Protein AF-F4BG49-F1 (afdb_monomer)

Mean predicted aligned error: 3.44 Å

Solvent-accessible surface area (backbone atoms only — not comparable to full-atom values): 5271 Å² total; per-residue (Å²): 131,86,80,82,86,79,82,51,70,60,77,76,48,54,84,97,58,66,53,52,72,31,82,89,38,81,44,47,72,58,50,66,63,50,46,55,50,27,54,49,41,60,73,36,87,84,51,52,70,69,59,29,53,52,24,50,56,51,38,61,57,47,50,46,48,43,32,61,44,69,43,43,72,80,80,50,78,57,89,55,66,73,64,69,73,87

Sequence (86 aa):
MKESNYVTPEKMLKDGVDGDIFNGVFIRKGTIAAAIKNAQILDDPQSNKLDKEKALQYLKDAIPSLNKAFGMDKVLSWKNEQLNKL

Structure (mmCIF, N/CA/C/O backbone):
data_AF-F4BG49-F1
#
_entry.id   AF-F4BG49-F1
#
loop_
_atom_site.group_PDB
_atom_site.id
_atom_site.type_symbol
_atom_site.label_atom_id
_atom_site.label_alt_id
_atom_site.label_comp_id
_atom_site.label_asym_id
_atom_site.label_entity_id
_atom_site.label_seq_id
_atom_site.pdbx_PDB_ins_code
_atom_site.Cartn_x
_atom_site.Cartn_y
_atom_site.Cartn_z
_atom_site.occupancy
_atom_site.B_iso_or_equiv
_atom_site.auth_seq_id
_atom_site.auth_comp_id
_atom_site.auth_asym_id
_atom_site.auth_atom_id
_atom_site.pdbx_PDB_model_num
ATOM 1 N N . MET A 1 1 ? 31.564 -13.503 -13.518 1.00 54.75 1 MET A N 1
ATOM 2 C CA . MET A 1 1 ? 30.972 -12.981 -12.264 1.00 54.75 1 MET A CA 1
ATOM 3 C C . MET A 1 1 ? 29.467 -12.917 -12.460 1.00 54.75 1 MET A C 1
ATOM 5 O O . MET A 1 1 ? 29.062 -12.476 -13.525 1.00 54.75 1 MET A O 1
ATOM 9 N N . LYS A 1 2 ? 28.646 -13.400 -11.519 1.00 68.12 2 LYS A N 1
ATOM 10 C CA . LYS A 1 2 ? 27.193 -13.172 -11.601 1.00 68.12 2 LYS A CA 1
ATOM 11 C C . LYS A 1 2 ? 26.929 -11.703 -11.276 1.00 68.12 2 LYS A C 1
ATOM 13 O O . LYS A 1 2 ? 27.436 -11.219 -10.267 1.00 68.12 2 LYS A O 1
ATOM 18 N N . GLU A 1 3 ? 26.198 -11.007 -12.138 1.00 77.50 3 GLU A N 1
ATOM 19 C CA . GLU A 1 3 ? 25.769 -9.638 -11.857 1.00 77.50 3 GLU A CA 1
ATOM 20 C C . GLU A 1 3 ? 24.857 -9.606 -10.625 1.00 77.50 3 GLU A C 1
ATOM 22 O O . GLU A 1 3 ? 24.105 -10.547 -10.354 1.00 77.50 3 GLU A O 1
ATOM 27 N N . SER A 1 4 ? 24.964 -8.533 -9.843 1.00 82.69 4 SER A N 1
ATOM 28 C CA . SER A 1 4 ? 24.162 -8.347 -8.638 1.00 82.69 4 SER A CA 1
ATOM 29 C C . SER A 1 4 ? 22.712 -8.031 -9.011 1.00 82.69 4 SER A C 1
ATOM 31 O O . SER A 1 4 ? 22.451 -7.045 -9.697 1.00 82.69 4 SER A O 1
ATOM 33 N N . ASN A 1 5 ? 21.764 -8.837 -8.526 1.00 87.44 5 ASN A N 1
ATOM 34 C CA . ASN A 1 5 ? 20.331 -8.678 -8.804 1.00 87.44 5 ASN A CA 1
ATOM 35 C C . ASN A 1 5 ? 19.593 -7.848 -7.733 1.00 87.44 5 ASN A C 1
ATOM 37 O O . ASN A 1 5 ? 18.399 -8.022 -7.500 1.00 87.44 5 ASN A O 1
ATOM 41 N N . TYR A 1 6 ? 20.314 -6.980 -7.023 1.00 92.38 6 TYR A N 1
ATOM 4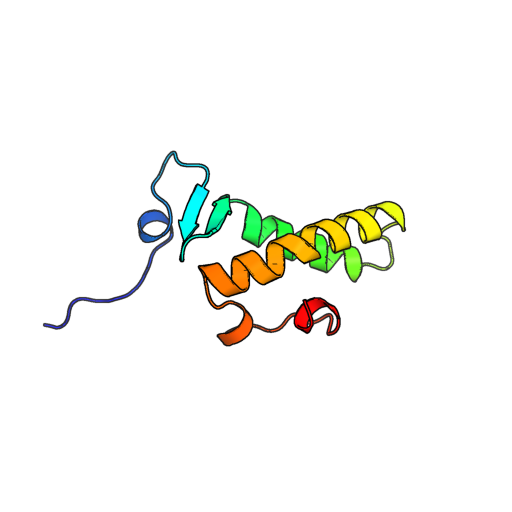2 C CA . TYR A 1 6 ? 19.691 -6.040 -6.097 1.00 92.38 6 TYR A CA 1
ATOM 43 C C . TYR A 1 6 ? 18.940 -4.942 -6.856 1.00 92.38 6 TYR A C 1
ATOM 45 O O . TYR A 1 6 ? 19.316 -4.511 -7.957 1.00 92.38 6 TYR A O 1
ATOM 53 N N . VAL A 1 7 ? 17.888 -4.460 -6.214 1.00 91.38 7 VAL A N 1
ATOM 54 C CA . VAL A 1 7 ? 16.970 -3.474 -6.762 1.00 91.38 7 VAL A CA 1
ATOM 55 C C . VAL A 1 7 ? 17.092 -2.187 -5.950 1.00 91.38 7 VAL A C 1
ATOM 57 O O . VAL A 1 7 ? 17.193 -2.229 -4.726 1.00 91.38 7 VAL A O 1
ATOM 60 N N . THR A 1 8 ? 17.098 -1.047 -6.635 1.00 92.25 8 THR A N 1
ATOM 61 C CA . THR A 1 8 ? 17.061 0.290 -6.028 1.00 92.25 8 THR A CA 1
ATOM 62 C C . THR A 1 8 ? 15.736 0.969 -6.377 1.00 92.25 8 THR A C 1
ATOM 64 O O . THR A 1 8 ? 15.059 0.520 -7.310 1.00 92.25 8 THR A O 1
ATOM 67 N N . PRO A 1 9 ? 15.343 2.043 -5.672 1.00 90.69 9 PRO A N 1
ATOM 68 C CA . PRO A 1 9 ? 14.149 2.804 -6.024 1.00 90.69 9 PRO A CA 1
ATOM 69 C C . PRO A 1 9 ? 14.120 3.228 -7.498 1.00 90.69 9 PRO A C 1
ATOM 71 O O . PRO A 1 9 ? 13.103 3.033 -8.152 1.00 90.69 9 PRO A O 1
ATOM 74 N N . GLU A 1 10 ? 15.244 3.692 -8.045 1.00 91.25 10 GLU A N 1
ATOM 75 C CA . GLU A 1 10 ? 15.364 4.184 -9.427 1.00 91.25 10 GLU A CA 1
ATOM 76 C C . GLU A 1 10 ? 15.240 3.051 -10.460 1.00 91.25 10 GLU A C 1
ATOM 78 O O . GLU A 1 10 ? 14.792 3.275 -11.585 1.00 91.25 10 GLU A O 1
ATOM 83 N N . LYS A 1 11 ? 15.611 1.815 -10.082 1.00 90.44 11 LYS A N 1
ATOM 84 C CA . LYS A 1 11 ? 15.386 0.611 -10.901 1.00 90.44 11 LYS A CA 1
ATOM 85 C C . LYS A 1 11 ? 13.921 0.173 -10.907 1.00 90.44 11 LYS A C 1
ATOM 87 O O . LYS A 1 11 ? 13.496 -0.455 -11.872 1.00 90.44 11 LYS A O 1
ATOM 92 N N . MET A 1 12 ? 13.175 0.463 -9.840 1.00 90.56 12 MET A N 1
ATOM 93 C CA . MET A 1 12 ? 11.745 0.148 -9.755 1.00 90.56 12 MET A CA 1
ATOM 94 C C . MET A 1 12 ? 10.895 1.207 -10.437 1.00 90.56 12 MET A C 1
ATOM 96 O O . MET A 1 12 ? 9.977 0.874 -11.172 1.00 90.56 12 MET A O 1
ATOM 100 N N . LEU A 1 13 ? 11.186 2.475 -10.169 1.00 91.62 13 LEU A N 1
ATOM 101 C CA . LEU A 1 13 ? 10.437 3.612 -10.664 1.00 91.62 13 LEU A CA 1
ATOM 102 C C . LEU A 1 13 ? 11.427 4.704 -11.056 1.00 91.62 13 LEU A C 1
ATOM 104 O O . LEU A 1 13 ? 12.151 5.221 -10.206 1.00 91.62 13 LEU A O 1
ATOM 108 N N . LYS A 1 14 ? 11.453 5.047 -12.345 1.00 89.12 14 LYS A N 1
ATOM 109 C CA . LYS A 1 14 ? 12.377 6.053 -12.876 1.00 89.12 14 LYS A CA 1
ATOM 110 C C . LYS A 1 14 ? 12.149 7.417 -12.218 1.00 89.12 14 LYS A C 1
ATOM 112 O O . LYS A 1 14 ? 11.054 7.744 -11.755 1.00 89.12 14 LYS A O 1
ATOM 117 N N . ASP A 1 15 ? 13.177 8.251 -12.232 1.00 89.62 15 ASP A N 1
ATOM 118 C CA . ASP A 1 15 ? 13.031 9.628 -11.777 1.00 89.62 15 ASP A CA 1
ATOM 119 C C . ASP A 1 15 ? 12.072 10.419 -12.675 1.00 89.62 15 ASP A C 1
ATOM 121 O O . ASP A 1 15 ? 12.000 10.217 -13.888 1.00 89.62 15 ASP A O 1
ATOM 125 N N . GLY A 1 16 ? 11.315 11.325 -12.054 1.00 92.56 16 GLY A N 1
ATOM 126 C CA . GLY A 1 16 ? 10.349 12.181 -12.743 1.00 92.56 16 GLY A CA 1
ATOM 127 C C . GLY A 1 16 ? 9.012 11.521 -13.096 1.00 92.56 16 GLY A C 1
ATOM 128 O O . GLY A 1 16 ? 8.158 12.208 -13.652 1.00 92.56 16 GLY A O 1
ATOM 129 N N . VAL A 1 17 ? 8.791 10.240 -12.765 1.00 94.12 17 VAL A N 1
ATOM 130 C CA . VAL A 1 17 ? 7.482 9.587 -12.944 1.00 94.12 17 VAL A CA 1
ATOM 131 C C . VAL A 1 17 ? 6.744 9.377 -11.616 1.00 94.12 17 VAL A C 1
ATOM 133 O O . VAL A 1 17 ? 7.334 9.049 -10.584 1.00 94.12 17 VAL A O 1
ATOM 136 N N . ASP A 1 18 ? 5.421 9.549 -11.649 1.00 94.69 18 ASP A N 1
ATOM 137 C CA . ASP A 1 18 ? 4.542 9.435 -10.474 1.00 94.69 18 ASP A CA 1
ATOM 138 C C . ASP A 1 18 ? 4.001 8.018 -10.236 1.00 94.69 18 ASP A C 1
ATOM 140 O O . ASP A 1 18 ? 3.342 7.765 -9.221 1.00 94.69 18 ASP A O 1
ATOM 144 N N . GLY A 1 19 ? 4.254 7.094 -11.160 1.00 95.81 19 GLY A N 1
ATOM 145 C CA . GLY A 1 19 ? 3.805 5.711 -11.105 1.00 95.81 19 GLY A CA 1
ATOM 146 C C . GLY A 1 19 ? 4.237 4.918 -12.333 1.00 95.81 19 GLY A C 1
ATOM 147 O O . GLY A 1 19 ? 4.704 5.495 -13.312 1.00 95.81 19 GLY A O 1
ATOM 148 N N . ASP A 1 20 ? 4.076 3.603 -12.259 1.00 96.44 20 ASP A N 1
ATOM 149 C CA . ASP A 1 20 ? 4.388 2.670 -13.346 1.00 96.44 20 ASP A CA 1
ATOM 150 C C . ASP A 1 20 ? 3.480 1.433 -13.260 1.00 96.44 20 ASP A C 1
ATOM 152 O O . ASP A 1 20 ? 2.706 1.272 -12.309 1.00 96.44 20 ASP A O 1
ATOM 156 N N . ILE A 1 21 ? 3.548 0.568 -14.267 1.00 96.44 21 ILE A N 1
ATOM 157 C CA . ILE A 1 21 ? 2.811 -0.689 -14.333 1.00 96.44 21 ILE A CA 1
ATOM 158 C C . ILE A 1 21 ? 3.696 -1.828 -13.824 1.00 96.44 21 ILE A C 1
ATOM 160 O O . ILE A 1 21 ? 4.691 -2.193 -14.442 1.00 96.44 21 ILE A O 1
ATOM 164 N N . PHE A 1 22 ? 3.258 -2.470 -12.745 1.00 95.44 22 PHE A N 1
ATOM 165 C CA . PHE A 1 22 ? 3.890 -3.658 -12.176 1.00 95.44 22 PHE A CA 1
ATOM 166 C C . PHE A 1 22 ? 2.912 -4.827 -12.259 1.00 95.44 22 PHE A C 1
ATOM 168 O O . PHE A 1 22 ? 1.787 -4.739 -11.767 1.00 95.44 22 PHE A O 1
ATOM 175 N N . ASN A 1 23 ? 3.307 -5.920 -12.917 1.00 95.25 23 ASN A N 1
ATOM 176 C CA . ASN A 1 23 ? 2.457 -7.104 -13.122 1.00 95.25 23 ASN A CA 1
ATOM 177 C C . ASN A 1 23 ? 1.047 -6.770 -13.659 1.00 95.25 23 ASN A C 1
ATOM 179 O O . ASN A 1 23 ? 0.039 -7.347 -13.241 1.00 95.25 23 ASN A O 1
ATOM 183 N N . GLY A 1 24 ? 0.967 -5.805 -14.583 1.00 96.31 24 GLY A N 1
ATOM 184 C CA . GLY A 1 24 ? -0.287 -5.364 -15.199 1.00 96.31 24 GLY A CA 1
ATOM 185 C C . GLY A 1 24 ? -1.183 -4.502 -14.302 1.00 96.31 24 GLY A C 1
ATOM 186 O O . GLY A 1 24 ? -2.356 -4.330 -14.622 1.00 96.31 24 GLY A O 1
ATOM 187 N N . VAL A 1 25 ? -0.668 -3.980 -13.183 1.00 96.81 25 VAL A N 1
ATOM 188 C CA . VAL A 1 25 ? -1.370 -3.041 -12.296 1.00 96.81 25 VAL A CA 1
ATOM 189 C C . VAL A 1 25 ? -0.612 -1.724 -12.249 1.00 96.81 25 VAL A C 1
ATOM 191 O O . VAL A 1 25 ? 0.590 -1.708 -11.997 1.00 96.81 25 VAL A O 1
ATOM 194 N N . PHE A 1 26 ? -1.314 -0.616 -12.472 1.00 96.25 26 PHE A N 1
ATOM 195 C CA . PHE A 1 26 ? -0.734 0.711 -12.302 1.00 96.25 26 PHE A CA 1
ATOM 196 C C . PHE A 1 26 ? -0.598 1.051 -10.813 1.00 96.25 26 PHE A C 1
ATOM 198 O O . PHE A 1 26 ? -1.586 1.034 -10.077 1.00 96.25 26 PHE A O 1
ATOM 205 N N . ILE A 1 27 ? 0.613 1.391 -10.374 1.00 96.88 27 ILE A N 1
ATOM 206 C CA . ILE A 1 27 ? 0.915 1.780 -8.995 1.00 96.88 27 ILE A CA 1
ATOM 207 C C . ILE A 1 27 ? 1.538 3.172 -8.982 1.00 96.88 27 ILE A C 1
ATOM 209 O O . ILE A 1 27 ? 2.528 3.428 -9.664 1.00 96.88 27 ILE A O 1
ATOM 213 N N . ARG A 1 28 ? 0.994 4.063 -8.147 1.00 96.81 28 ARG A N 1
ATOM 214 C CA . ARG A 1 28 ? 1.597 5.372 -7.876 1.00 96.81 28 ARG A CA 1
ATOM 215 C C . ARG A 1 28 ? 2.718 5.257 -6.846 1.00 96.81 28 ARG A C 1
ATOM 217 O O . ARG A 1 28 ? 2.616 4.494 -5.888 1.00 96.81 28 ARG A O 1
ATOM 224 N N . LYS A 1 29 ? 3.738 6.109 -6.969 1.00 94.31 29 LYS A N 1
ATOM 225 C CA . LYS A 1 29 ? 4.897 6.194 -6.058 1.00 94.31 29 LYS A CA 1
ATOM 226 C C . LYS A 1 29 ? 4.497 6.266 -4.579 1.00 94.31 29 LYS A C 1
ATOM 228 O O . LYS A 1 29 ? 5.137 5.667 -3.722 1.00 94.31 29 LYS A O 1
ATOM 233 N N . GLY A 1 30 ? 3.411 6.983 -4.283 1.00 96.06 30 GLY A N 1
ATOM 234 C CA . GLY A 1 30 ? 2.901 7.170 -2.924 1.00 96.06 30 GLY A CA 1
ATOM 235 C C . GLY A 1 30 ? 2.014 6.043 -2.384 1.00 96.06 30 GLY A C 1
ATOM 236 O O . GLY A 1 30 ? 1.648 6.103 -1.213 1.00 96.06 30 GLY A O 1
ATOM 237 N N . THR A 1 31 ? 1.652 5.031 -3.184 1.00 97.12 31 THR A N 1
ATOM 238 C CA . THR A 1 31 ? 0.648 4.024 -2.792 1.00 97.12 31 THR A CA 1
ATOM 239 C C . THR A 1 31 ? 1.072 3.223 -1.561 1.00 97.12 31 THR A C 1
ATOM 241 O O . THR A 1 31 ? 0.266 3.045 -0.652 1.00 97.12 31 THR A O 1
ATOM 244 N N . ILE A 1 32 ? 2.339 2.796 -1.471 1.00 95.88 32 ILE A N 1
ATOM 245 C CA . ILE A 1 32 ? 2.837 2.038 -0.307 1.00 95.88 32 ILE A CA 1
ATOM 246 C C . ILE A 1 32 ? 2.759 2.888 0.970 1.00 95.88 32 ILE A C 1
ATOM 248 O O . ILE A 1 32 ? 2.233 2.441 1.988 1.00 95.88 32 ILE A O 1
ATOM 252 N N . ALA A 1 33 ? 3.234 4.136 0.917 1.00 97.69 33 ALA A N 1
ATOM 253 C CA . ALA A 1 33 ? 3.210 5.037 2.068 1.00 97.69 33 ALA A CA 1
ATOM 254 C C . ALA A 1 33 ? 1.773 5.353 2.517 1.00 97.69 33 ALA A C 1
ATOM 256 O O . ALA A 1 33 ? 1.474 5.336 3.712 1.00 97.69 33 ALA A O 1
ATOM 257 N N . ALA A 1 34 ? 0.870 5.587 1.561 1.00 98.62 34 ALA A N 1
ATOM 258 C CA . ALA A 1 34 ? -0.543 5.808 1.836 1.00 98.62 34 ALA A CA 1
ATOM 259 C C . ALA A 1 34 ? -1.214 4.566 2.444 1.00 98.62 34 ALA A C 1
ATOM 261 O O . ALA A 1 34 ? -1.986 4.707 3.389 1.00 98.62 34 ALA A O 1
ATOM 262 N N . ALA A 1 35 ? -0.901 3.357 1.968 1.00 98.31 35 ALA A N 1
ATOM 263 C CA . ALA A 1 35 ? -1.414 2.120 2.555 1.00 98.31 35 ALA A CA 1
ATOM 264 C C . ALA A 1 35 ? -0.966 1.973 4.019 1.00 98.31 35 ALA A C 1
ATOM 266 O O . ALA A 1 35 ? -1.796 1.774 4.903 1.00 98.31 35 ALA A O 1
ATOM 267 N N . ILE A 1 36 ? 0.322 2.186 4.310 1.00 98.25 36 ILE A N 1
ATOM 268 C CA . ILE A 1 36 ? 0.838 2.146 5.688 1.00 98.25 36 ILE A CA 1
ATOM 269 C C . ILE A 1 36 ? 0.115 3.167 6.578 1.00 98.25 36 ILE A C 1
ATOM 271 O O . ILE A 1 36 ? -0.285 2.835 7.694 1.00 98.25 36 ILE A O 1
ATOM 275 N N . LYS A 1 37 ? -0.094 4.401 6.099 1.00 98.62 37 LYS A N 1
ATOM 276 C CA . LYS A 1 37 ? -0.796 5.434 6.876 1.00 98.62 37 LYS A CA 1
ATOM 277 C C . LYS A 1 37 ? -2.268 5.125 7.110 1.00 98.62 37 LYS A C 1
ATOM 279 O O . LYS A 1 37 ? -2.733 5.291 8.232 1.00 98.62 37 LYS A O 1
ATOM 284 N N . ASN A 1 38 ? -2.982 4.626 6.109 1.00 98.69 38 ASN A N 1
ATOM 285 C CA . ASN A 1 38 ? -4.375 4.225 6.290 1.00 98.69 38 ASN A CA 1
ATOM 286 C C . ASN A 1 38 ? -4.504 3.037 7.254 1.00 98.69 38 ASN A C 1
ATOM 288 O O . ASN A 1 38 ? -5.413 3.027 8.079 1.00 98.69 38 ASN A O 1
ATOM 292 N N . ALA A 1 39 ? -3.567 2.085 7.231 1.00 98.38 39 ALA A N 1
ATOM 293 C CA . ALA A 1 39 ? -3.559 0.991 8.201 1.00 98.38 39 ALA A CA 1
ATOM 294 C C . ALA A 1 39 ? -3.364 1.514 9.637 1.00 98.38 39 ALA A C 1
ATOM 296 O O . ALA A 1 39 ? -4.068 1.092 10.549 1.00 98.38 39 ALA A O 1
ATOM 297 N N . GLN A 1 40 ? -2.477 2.500 9.830 1.00 98.31 40 GLN A N 1
ATOM 298 C CA . GLN A 1 40 ? -2.295 3.169 11.126 1.00 98.31 40 GLN A CA 1
ATOM 299 C C . GLN A 1 40 ? -3.565 3.895 11.596 1.00 98.31 40 GLN A C 1
ATOM 301 O O . GLN A 1 40 ? -3.903 3.808 12.771 1.00 98.31 40 GLN A O 1
ATOM 306 N N . ILE A 1 41 ? -4.287 4.569 10.693 1.00 98.50 41 ILE A N 1
ATOM 307 C CA . ILE A 1 41 ? -5.555 5.257 11.007 1.00 98.50 41 ILE A CA 1
ATOM 308 C C . ILE A 1 41 ? -6.624 4.266 11.493 1.00 98.50 41 ILE A C 1
ATOM 310 O O . ILE A 1 41 ? -7.376 4.570 12.419 1.00 98.50 41 ILE A O 1
ATOM 314 N N . LEU A 1 42 ? -6.697 3.066 10.907 1.00 97.50 42 LEU A N 1
ATOM 315 C CA . LEU A 1 42 ? -7.648 2.041 11.354 1.00 97.50 42 LEU A CA 1
ATOM 316 C C . LEU A 1 42 ? -7.402 1.608 12.801 1.00 97.50 42 LEU A C 1
ATOM 318 O O . LEU A 1 42 ? -8.356 1.488 13.580 1.00 97.50 42 LEU A O 1
ATOM 322 N N . ASP A 1 43 ? -6.134 1.426 13.158 1.00 95.38 43 ASP A N 1
ATOM 323 C CA . ASP A 1 43 ? -5.724 0.928 14.471 1.00 95.38 43 ASP A CA 1
ATOM 324 C C . ASP A 1 43 ? -5.661 2.033 15.541 1.00 95.38 43 ASP A C 1
ATOM 326 O O . ASP A 1 43 ? -5.671 1.738 16.737 1.00 95.38 43 ASP A O 1
ATOM 330 N N . ASP A 1 44 ? -5.633 3.305 15.141 1.00 97.25 44 ASP A N 1
ATOM 331 C CA . ASP A 1 44 ? -5.549 4.440 16.056 1.00 97.25 44 ASP A CA 1
ATOM 332 C C . ASP A 1 44 ? -6.880 4.672 16.805 1.00 97.25 44 ASP A C 1
ATOM 334 O O . ASP A 1 44 ? -7.910 4.936 16.175 1.00 97.25 44 ASP A O 1
ATOM 338 N N . PRO A 1 45 ? -6.913 4.602 18.151 1.00 96.00 45 PRO A N 1
ATOM 339 C CA . PRO A 1 45 ? -8.127 4.855 18.925 1.00 96.00 45 PRO A CA 1
ATOM 340 C C . PRO A 1 45 ? -8.600 6.317 18.878 1.00 96.00 45 PRO A C 1
ATOM 342 O O . PRO A 1 45 ? -9.758 6.568 19.199 1.00 96.00 45 PRO A O 1
ATOM 345 N N . GLN A 1 46 ? -7.741 7.270 18.499 1.00 97.50 46 GLN A N 1
ATOM 346 C CA . GLN A 1 46 ? -8.095 8.693 18.396 1.00 97.50 46 GLN A CA 1
ATOM 347 C C . GLN A 1 46 ? -8.687 9.069 17.032 1.00 97.50 46 GLN A C 1
ATOM 349 O O . GLN A 1 46 ? -9.320 10.117 16.896 1.00 97.50 46 GLN A O 1
ATOM 354 N N . SER A 1 47 ? -8.513 8.218 16.022 1.00 97.56 47 SER A N 1
ATOM 355 C CA . SER A 1 47 ? -9.062 8.449 14.690 1.00 97.56 47 SER A CA 1
ATOM 356 C C . SER A 1 47 ? -10.589 8.330 14.696 1.00 97.56 47 SER A C 1
ATOM 358 O O . SER A 1 47 ? -11.161 7.371 15.223 1.00 97.56 47 SER A O 1
ATOM 360 N N . ASN A 1 48 ? -11.268 9.307 14.090 1.00 98.06 48 ASN A N 1
ATOM 361 C CA . ASN A 1 48 ? -12.727 9.325 14.033 1.00 98.06 48 ASN A CA 1
ATOM 362 C C . ASN A 1 48 ? -13.275 8.265 13.054 1.00 98.06 48 ASN A C 1
ATOM 364 O O . ASN A 1 48 ? -12.557 7.70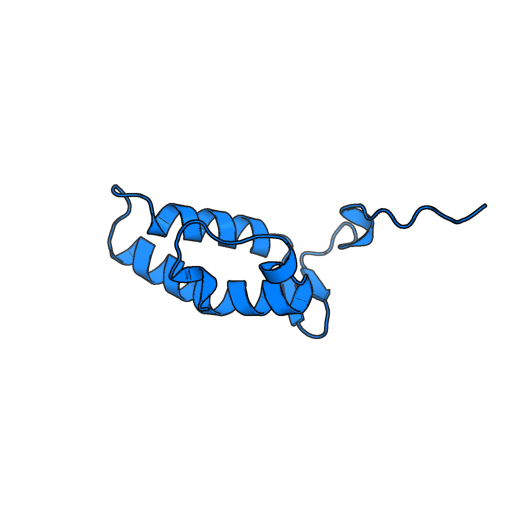0 12.227 1.00 98.06 48 ASN A O 1
ATOM 368 N N . LYS A 1 49 ? -14.584 8.003 13.137 1.00 98.06 49 LYS A N 1
ATOM 369 C CA . LYS A 1 49 ? -15.253 6.972 12.330 1.00 98.06 49 LYS A CA 1
ATOM 370 C C . LYS A 1 49 ? -15.107 7.199 10.819 1.00 98.06 49 LYS A C 1
ATOM 372 O O . LYS A 1 49 ? -14.848 6.244 10.095 1.00 98.06 49 LYS A O 1
ATOM 377 N N . LEU A 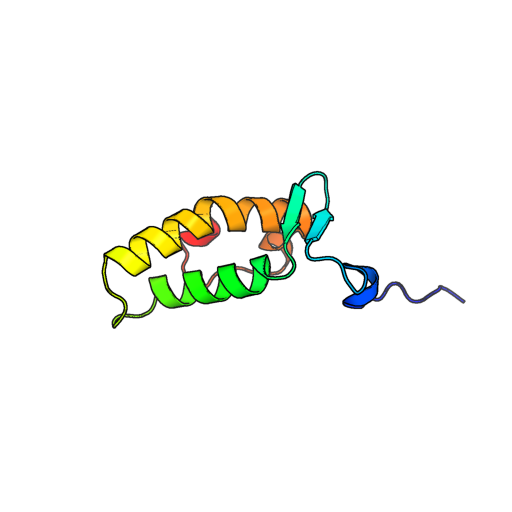1 50 ? -15.249 8.442 10.356 1.00 98.19 50 LEU A N 1
ATOM 378 C CA . LEU A 1 50 ? -15.186 8.780 8.932 1.00 98.19 50 LEU A CA 1
ATOM 379 C C . LEU A 1 50 ? -13.789 8.521 8.352 1.00 98.19 50 LEU A C 1
ATOM 381 O O . LEU A 1 50 ? -13.667 7.984 7.251 1.00 98.19 50 LEU A O 1
ATOM 385 N N . ASP A 1 51 ? -12.741 8.873 9.094 1.00 98.44 51 ASP A N 1
ATOM 386 C CA . ASP A 1 51 ? -11.361 8.647 8.667 1.00 98.44 51 ASP A CA 1
ATOM 387 C C . ASP A 1 51 ? -11.051 7.154 8.592 1.00 98.44 51 ASP A C 1
ATOM 389 O O . ASP A 1 51 ? -10.475 6.696 7.605 1.00 98.44 51 ASP A O 1
ATOM 393 N N . LYS A 1 52 ? -11.523 6.368 9.567 1.00 98.44 52 LYS A N 1
ATOM 394 C CA . LYS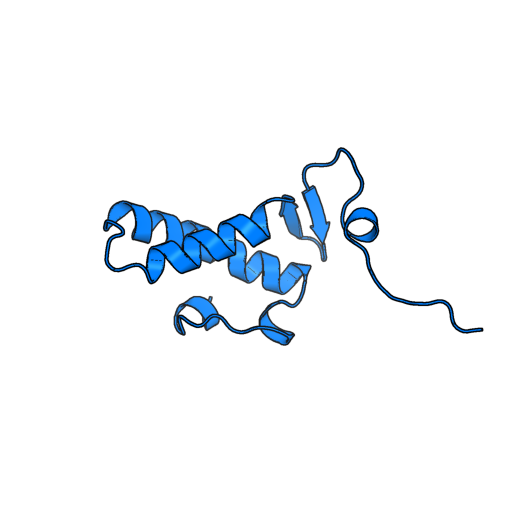 A 1 52 ? -11.401 4.905 9.527 1.00 98.44 52 LYS A CA 1
ATOM 395 C C . LYS A 1 52 ? -12.144 4.292 8.341 1.00 98.44 52 LYS A C 1
ATOM 397 O O . LYS A 1 52 ? -11.600 3.426 7.664 1.00 98.44 52 LYS A O 1
ATOM 402 N N . GLU A 1 53 ? -13.357 4.745 8.042 1.00 98.31 53 GLU A N 1
ATOM 403 C CA . GLU A 1 53 ? -14.121 4.253 6.887 1.00 98.31 53 GLU A CA 1
ATOM 404 C C . GLU A 1 53 ? -13.407 4.547 5.561 1.00 98.31 53 GLU A C 1
ATOM 406 O O . GLU A 1 53 ? -13.254 3.649 4.728 1.00 98.31 53 GLU A O 1
ATOM 411 N N . LYS A 1 54 ? -12.903 5.774 5.380 1.00 98.44 54 LYS A N 1
ATOM 412 C CA . LYS A 1 54 ? -12.131 6.152 4.186 1.00 98.44 54 LYS A CA 1
ATOM 413 C C . LYS A 1 54 ? -10.820 5.380 4.082 1.00 98.44 54 LYS A C 1
ATOM 415 O O . LYS A 1 54 ? -10.469 4.933 2.990 1.00 98.44 54 LYS A O 1
ATOM 420 N N . ALA A 1 55 ? -10.128 5.190 5.202 1.00 98.62 55 ALA A N 1
ATOM 421 C CA . ALA A 1 55 ? -8.895 4.420 5.257 1.00 98.62 55 ALA A CA 1
ATOM 422 C C . ALA A 1 5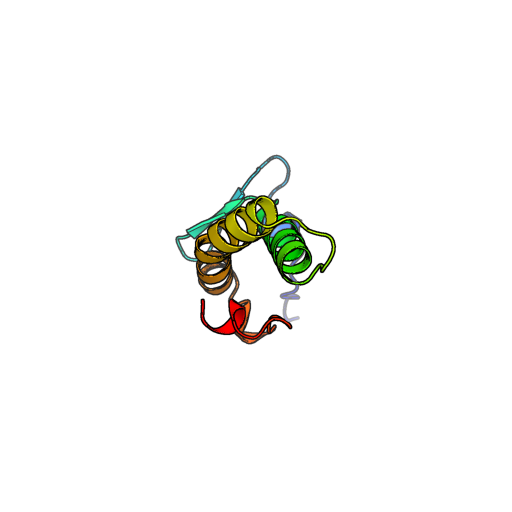5 ? -9.121 2.960 4.857 1.00 98.62 55 ALA A C 1
ATOM 424 O O . ALA A 1 55 ? -8.397 2.436 4.010 1.00 98.62 55 ALA A O 1
ATOM 425 N N . LEU A 1 56 ? -10.165 2.321 5.393 1.00 98.44 56 LEU A N 1
ATOM 426 C CA . LEU A 1 56 ? -10.525 0.957 5.018 1.00 98.44 56 LEU A CA 1
ATOM 427 C C . LEU A 1 56 ? -10.893 0.866 3.536 1.00 98.44 56 LEU A C 1
ATOM 429 O O . LEU A 1 56 ? -10.465 -0.065 2.860 1.00 98.44 56 LEU A O 1
ATOM 433 N N . GLN A 1 57 ? -11.667 1.825 3.021 1.00 98.44 57 GLN A N 1
ATOM 434 C CA . GLN A 1 57 ? -12.052 1.830 1.613 1.00 98.44 57 GLN A CA 1
ATOM 435 C C . GLN A 1 57 ? -10.835 1.954 0.692 1.00 98.44 57 GLN A C 1
ATOM 437 O O . GLN A 1 57 ? -10.744 1.214 -0.280 1.00 98.44 57 GLN A O 1
ATOM 442 N N . TYR A 1 58 ? -9.874 2.820 1.023 1.00 98.62 58 TYR A N 1
ATOM 443 C CA . TYR A 1 58 ? -8.617 2.916 0.280 1.00 98.62 58 TYR A CA 1
ATOM 444 C C . TYR A 1 58 ? -7.836 1.593 0.303 1.00 98.62 58 TYR A C 1
ATOM 446 O O . TYR A 1 58 ? -7.323 1.142 -0.721 1.00 98.62 58 TYR A O 1
ATOM 454 N N . LEU A 1 59 ? -7.750 0.954 1.472 1.00 98.56 59 LEU A N 1
ATOM 455 C CA . LEU A 1 59 ? -6.989 -0.282 1.655 1.00 98.56 59 LEU A CA 1
ATOM 456 C C . LEU A 1 59 ? -7.584 -1.478 0.911 1.00 98.56 59 LEU A C 1
ATOM 458 O O . LEU A 1 59 ? -6.815 -2.309 0.433 1.00 98.56 59 LEU A O 1
ATOM 462 N N . LYS A 1 60 ? -8.913 -1.538 0.760 1.00 98.38 60 LYS A N 1
ATOM 463 C CA . LYS A 1 60 ? -9.597 -2.572 -0.035 1.00 98.38 60 LYS A CA 1
ATOM 464 C C . LYS A 1 60 ? -9.122 -2.619 -1.487 1.00 98.38 60 LYS A C 1
ATOM 466 O O . LYS A 1 60 ? -9.060 -3.703 -2.051 1.00 98.38 60 LYS A O 1
ATOM 471 N N . ASP A 1 61 ? -8.746 -1.479 -2.061 1.00 96.94 61 ASP A N 1
ATOM 472 C CA . ASP A 1 61 ? -8.234 -1.416 -3.434 1.00 96.94 61 ASP A CA 1
ATOM 473 C C . ASP A 1 61 ? -6.699 -1.509 -3.466 1.00 96.94 61 ASP A C 1
ATOM 475 O O . ASP A 1 61 ? -6.105 -2.163 -4.332 1.00 96.94 61 ASP A O 1
ATOM 479 N N . ALA A 1 62 ? -6.033 -0.863 -2.502 1.00 98.19 62 ALA A N 1
ATOM 480 C CA . ALA A 1 62 ? -4.580 -0.765 -2.467 1.00 98.19 62 ALA A CA 1
ATOM 481 C C . ALA A 1 62 ? -3.898 -2.095 -2.118 1.00 98.19 62 ALA A C 1
ATOM 483 O O . ALA A 1 62 ? -2.914 -2.442 -2.768 1.00 98.19 62 ALA A O 1
ATOM 484 N N . ILE A 1 63 ? -4.394 -2.847 -1.128 1.00 98.19 63 ILE A N 1
ATOM 485 C CA . ILE A 1 63 ? -3.746 -4.090 -0.676 1.00 98.19 63 ILE A CA 1
ATOM 486 C C . ILE A 1 63 ? -3.703 -5.143 -1.793 1.00 98.19 63 ILE A C 1
ATOM 488 O O . ILE A 1 63 ? -2.597 -5.572 -2.128 1.00 98.19 63 ILE A O 1
ATOM 492 N N . PRO A 1 64 ? -4.819 -5.494 -2.463 1.00 97.94 64 PRO A N 1
ATOM 493 C CA . PRO A 1 64 ? -4.779 -6.452 -3.568 1.00 97.94 64 PRO A CA 1
ATOM 494 C C . PRO A 1 64 ? -3.866 -5.995 -4.711 1.00 97.94 64 PRO A C 1
ATOM 496 O O . PRO A 1 64 ? -3.139 -6.798 -5.301 1.00 97.94 64 PRO A O 1
ATOM 499 N N . SER A 1 65 ? -3.855 -4.689 -4.999 1.00 97.88 65 SER A N 1
ATOM 500 C CA . SER A 1 65 ? -2.992 -4.097 -6.024 1.00 97.88 65 SER A CA 1
ATOM 501 C C . SER A 1 65 ? -1.508 -4.238 -5.676 1.00 97.88 65 SER A C 1
ATOM 503 O O . SER A 1 65 ? -0.717 -4.633 -6.530 1.00 97.88 65 SER A O 1
ATOM 505 N N . LEU A 1 66 ? -1.127 -3.969 -4.423 1.00 97.62 66 LEU A N 1
ATOM 506 C CA . LEU A 1 66 ? 0.244 -4.121 -3.929 1.00 97.62 66 LEU A CA 1
ATOM 507 C C . LEU A 1 66 ? 0.670 -5.594 -3.857 1.00 97.62 66 LEU A C 1
ATOM 509 O O . LEU A 1 66 ? 1.798 -5.917 -4.232 1.00 97.62 66 LEU A O 1
ATOM 513 N N . ASN A 1 67 ? -0.231 -6.495 -3.458 1.00 97.50 67 ASN A N 1
ATOM 514 C CA . ASN A 1 67 ? 0.006 -7.940 -3.478 1.00 97.50 67 ASN A CA 1
ATOM 515 C C . ASN A 1 67 ? 0.273 -8.422 -4.910 1.00 97.50 67 ASN 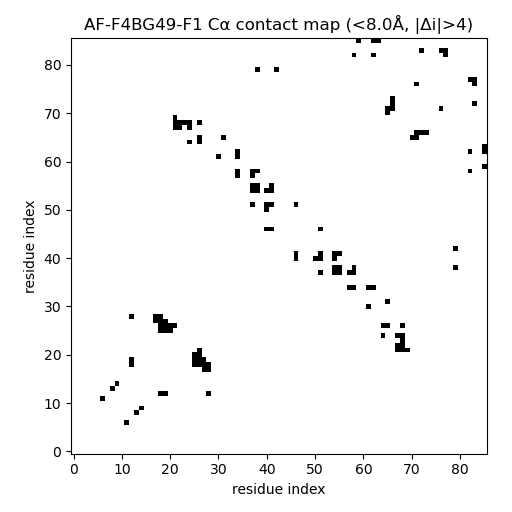A C 1
ATOM 517 O O . ASN A 1 67 ? 1.258 -9.109 -5.168 1.00 97.50 67 ASN A O 1
ATOM 521 N N . LYS A 1 68 ? -0.532 -7.988 -5.885 1.00 97.56 68 LYS A N 1
ATOM 522 C CA . LYS A 1 68 ? -0.323 -8.346 -7.295 1.00 97.56 68 LYS A CA 1
ATOM 523 C C . LYS A 1 68 ? 0.949 -7.725 -7.886 1.00 97.56 68 LYS A C 1
ATOM 525 O O . LYS A 1 68 ? 1.685 -8.406 -8.601 1.00 97.56 68 LYS A O 1
ATOM 530 N N . ALA A 1 69 ? 1.219 -6.454 -7.595 1.00 96.62 69 ALA A N 1
ATOM 531 C CA . ALA A 1 69 ? 2.370 -5.723 -8.123 1.00 96.62 69 ALA A CA 1
ATOM 532 C C . ALA A 1 69 ? 3.707 -6.224 -7.558 1.00 96.62 69 ALA A C 1
ATOM 534 O O . ALA A 1 69 ? 4.661 -6.406 -8.311 1.00 96.62 69 ALA A O 1
ATOM 535 N N . PHE A 1 70 ? 3.777 -6.460 -6.245 1.00 95.00 70 PHE A N 1
ATOM 536 C CA . PHE A 1 70 ? 5.041 -6.674 -5.534 1.00 95.00 70 PHE A CA 1
ATOM 537 C C . PHE A 1 70 ? 5.095 -7.967 -4.714 1.00 95.00 70 PHE A C 1
ATOM 539 O O . PHE A 1 70 ? 6.140 -8.271 -4.146 1.00 95.00 70 PHE A O 1
ATOM 546 N N . GLY A 1 71 ? 4.005 -8.739 -4.637 1.00 96.06 71 GLY A N 1
ATOM 547 C CA . GLY A 1 71 ? 3.934 -9.935 -3.792 1.00 96.06 71 GLY A CA 1
ATOM 548 C C . GLY A 1 71 ? 4.081 -9.607 -2.309 1.00 96.06 71 GLY A C 1
ATOM 549 O O . GLY A 1 71 ? 4.765 -10.335 -1.595 1.00 96.06 71 GLY A O 1
ATOM 550 N N . MET A 1 72 ? 3.519 -8.477 -1.869 1.00 95.50 72 MET A N 1
ATOM 551 C CA . MET A 1 72 ? 3.690 -7.966 -0.507 1.00 95.50 72 MET A CA 1
ATOM 552 C C . MET A 1 72 ? 3.250 -8.984 0.560 1.00 95.50 72 MET A C 1
ATOM 554 O O . MET A 1 72 ? 3.969 -9.188 1.532 1.00 95.50 72 MET A O 1
ATOM 558 N N . ASP A 1 73 ? 2.148 -9.692 0.326 1.00 96.31 73 ASP A N 1
ATOM 559 C CA . ASP A 1 73 ? 1.617 -10.797 1.138 1.00 96.31 73 ASP A CA 1
ATOM 560 C C . ASP A 1 73 ? 2.558 -12.007 1.274 1.00 96.31 73 ASP A C 1
ATOM 562 O O . ASP A 1 73 ? 2.425 -12.809 2.196 1.00 96.31 73 ASP A O 1
ATOM 566 N N . LYS A 1 74 ? 3.542 -12.146 0.381 1.00 97.00 74 LYS A N 1
ATOM 567 C CA . LYS A 1 74 ? 4.536 -13.231 0.433 1.00 97.00 74 LYS A CA 1
ATOM 568 C C . LYS A 1 74 ? 5.704 -12.927 1.365 1.00 97.00 74 LYS A C 1
ATOM 570 O O . LYS A 1 74 ? 6.487 -13.824 1.667 1.00 97.00 74 LYS A O 1
ATOM 575 N N . VAL A 1 75 ? 5.862 -11.666 1.765 1.00 96.38 75 VAL A N 1
ATOM 576 C CA . VAL A 1 75 ? 7.013 -11.185 2.546 1.00 96.38 75 VAL A CA 1
ATOM 577 C C . VAL A 1 75 ? 6.609 -10.457 3.825 1.00 96.38 75 VAL A C 1
ATOM 579 O O . VAL A 1 75 ? 7.421 -10.355 4.742 1.00 96.38 75 VAL A O 1
AT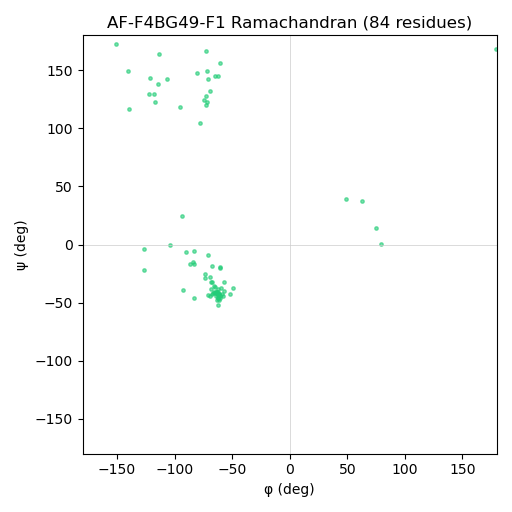OM 582 N N . LEU A 1 76 ? 5.379 -9.946 3.900 1.00 95.56 76 LEU A N 1
ATOM 583 C CA . LEU A 1 76 ? 4.868 -9.135 4.999 1.00 95.56 76 LEU A CA 1
ATOM 584 C C . LEU A 1 76 ? 3.417 -9.515 5.313 1.00 95.56 76 LEU A C 1
ATOM 586 O O . LEU A 1 76 ? 2.639 -9.837 4.419 1.00 95.56 76 LEU A O 1
ATOM 590 N N . SER A 1 77 ? 3.039 -9.381 6.582 1.00 96.81 77 SER A N 1
ATOM 591 C CA . SER A 1 77 ? 1.650 -9.422 7.038 1.00 96.81 77 SER A CA 1
ATOM 592 C C . SER A 1 77 ? 1.302 -8.122 7.760 1.00 96.81 77 SER A C 1
ATOM 594 O O . SER A 1 77 ? 2.122 -7.539 8.476 1.00 96.81 77 SER A O 1
ATOM 596 N N . TRP A 1 78 ? 0.072 -7.654 7.586 1.00 96.44 78 TRP A N 1
ATOM 597 C CA . TRP A 1 78 ? -0.464 -6.546 8.362 1.00 96.44 78 TRP A CA 1
ATOM 598 C C . TRP A 1 78 ? -0.709 -6.992 9.800 1.00 96.44 78 TRP A C 1
ATOM 600 O O . TRP A 1 78 ? -1.162 -8.106 10.051 1.00 96.44 78 TRP A O 1
ATOM 610 N N . LYS A 1 79 ? -0.451 -6.100 10.759 1.00 95.94 79 LYS A N 1
ATOM 611 C CA . LYS A 1 79 ? -0.760 -6.355 12.174 1.00 95.94 79 LYS A CA 1
ATOM 612 C C . LYS A 1 79 ? -2.269 -6.463 12.420 1.00 95.94 79 LYS A C 1
ATOM 614 O O . LYS A 1 79 ? -2.708 -7.234 13.267 1.00 95.94 79 LYS A O 1
ATOM 619 N N . ASN A 1 80 ? -3.059 -5.675 11.694 1.00 94.75 80 ASN A N 1
ATOM 620 C CA . ASN A 1 80 ? -4.505 -5.800 11.696 1.00 94.75 80 ASN A CA 1
ATOM 621 C C . ASN A 1 80 ? -4.909 -6.992 10.817 1.00 94.75 80 ASN A C 1
ATOM 623 O O . ASN A 1 80 ? -4.891 -6.904 9.591 1.00 94.75 80 ASN A O 1
ATOM 627 N N . GLU A 1 81 ? -5.299 -8.096 11.454 1.00 94.56 81 GLU A N 1
ATOM 628 C CA . GLU A 1 81 ? -5.626 -9.361 10.780 1.00 94.56 81 GLU A CA 1
A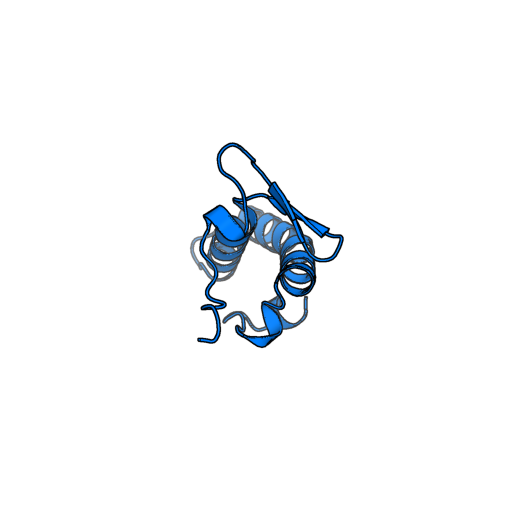TOM 629 C C . GLU A 1 81 ? -6.784 -9.269 9.778 1.00 94.56 81 GLU A C 1
ATOM 631 O O . GLU A 1 81 ? -6.915 -10.117 8.897 1.00 94.56 81 GLU A O 1
ATOM 636 N N . GLN A 1 82 ? -7.639 -8.247 9.878 1.00 95.00 82 GLN A N 1
ATOM 637 C CA . GLN A 1 82 ? -8.693 -8.034 8.886 1.00 95.00 82 GLN A CA 1
ATOM 638 C C . GLN A 1 82 ? -8.106 -7.620 7.532 1.00 95.00 82 GLN A C 1
ATOM 640 O O . GLN A 1 82 ? -8.652 -7.995 6.498 1.00 95.00 82 GLN A O 1
ATOM 645 N N . LEU A 1 83 ? -6.978 -6.902 7.533 1.00 97.12 83 LEU A N 1
ATOM 646 C CA . LEU A 1 83 ? -6.306 -6.448 6.316 1.00 97.12 83 LEU A CA 1
ATOM 647 C C . LEU A 1 83 ? -5.595 -7.585 5.574 1.00 97.12 83 LEU A C 1
ATOM 649 O O . LEU A 1 83 ? -5.461 -7.512 4.360 1.00 97.12 83 LEU A O 1
ATOM 653 N N . ASN A 1 84 ? -5.198 -8.656 6.270 1.00 96.38 84 ASN A N 1
ATOM 654 C CA . ASN A 1 84 ? -4.595 -9.848 5.654 1.00 96.38 84 ASN A CA 1
ATOM 655 C C . ASN A 1 84 ? -5.597 -10.688 4.843 1.00 96.38 84 ASN A C 1
ATOM 657 O O . ASN A 1 84 ? -5.204 -11.643 4.181 1.00 96.38 84 ASN A O 1
ATOM 661 N N . LYS A 1 85 ? -6.895 -10.369 4.930 1.00 94.25 85 LYS A N 1
ATOM 662 C CA . LYS A 1 85 ? -7.981 -11.059 4.216 1.00 94.25 85 LYS A CA 1
ATOM 663 C C . LYS A 1 85 ? -8.505 -10.270 3.013 1.00 94.25 85 LYS A C 1
ATOM 665 O O . LYS A 1 85 ? -9.462 -10.722 2.387 1.00 94.25 85 LYS A O 1
ATOM 670 N N . LEU A 1 86 ? -7.940 -9.087 2.762 1.00 93.12 86 LEU A N 1
ATOM 671 C CA . LEU A 1 86 ? -8.219 -8.259 1.588 1.00 93.12 86 LEU A CA 1
ATOM 672 C C . LEU A 1 86 ? -7.370 -8.741 0.411 1.00 93.12 86 LEU A C 1
ATOM 674 O O . LEU A 1 86 ? -7.961 -8.922 -0.673 1.00 93.12 86 LEU A O 1
#

Secondary structure (DSSP, 8-state):
-PPP----HHHHS-TT-SEEEETTEEEETTHHHHHHHHHHHHH-TTS-HHHHHHHHHHHHHHHHHHHHHH-GGGT---SSTTGGG-

Nearest PDB structures (foldseek):
  1wr6-assembly3_C  TM=4.763E-01  e=2.620E+00  Homo sapiens
  5ic1-assembly1_A  TM=4.969E-01  e=3.153E+00  Mus musculus
  2fmm-assembly1_E-2  TM=3.353E-01  e=7.037E+00  Homo sa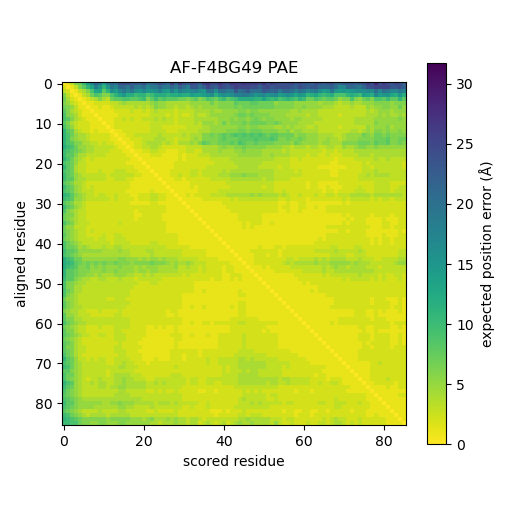piens

Foldseek 3Di:
DDDDPDDDPCNVPNPPDQWDAALNAIDGPCLVVLLVVLLVLCVDPPRDPVSVVVSVVSLVVSVVRCCNRPVCLVPDDRPPVVSNVD

Radius of gyration: 15.04 Å; Cα contacts (8 Å, |Δi|>4): 70; chains: 1; bounding box: 46×25×34 Å

pLDDT: mean 94.85, std 6.32, range [54.75, 98.69]

Organism: NCBI:txid622488